Protein AF-A0A416EVG2-F1 (afdb_monomer)

Solvent-accessible surface area (backbone atoms only — not comparable to full-atom values): 5821 Å² total; per-residue (Å²): 109,42,53,67,46,78,29,73,22,65,22,71,26,59,55,61,98,80,56,88,51,75,62,27,48,33,35,36,30,37,30,30,50,91,68,24,40,72,47,78,43,75,74,45,59,78,45,56,81,66,48,53,55,31,43,46,34,9,37,70,21,53,102,88,39,71,5,44,50,57,48,28,54,72,68,26,43,87,71,92,65,63,66,24,87,94,14,47,49,41,24,50,20,52,51,50,8,50,48,50,19,52,56,72,28,41,63,85,126

Sequence (109 aa):
MYQDGEYTAIAVCEPDEDEDFTAYQLSVTVTIENDKIVALSNITGDGDSQNVSYIRRASEGTSKIKGVSAQILETGTLENIDTVSRATCSSKAILEACRNALDAAKVTQ

Foldseek 3Di:
DFAFDKFKFKFWQPDDPVCPFHIWIWIWIFGDDPLFTQAIDDTDIPGDPVVVVLLCCQQCNDPVAGHQRVVRNVVRHLPPGDGHPPSNSNNVRVSVRVVVRRVVRDDPD

pLDDT: mean 87.81, std 6.6, range [45.88, 94.31]

Secondary structure (DSSP, 8-state):
-B-SEEEEEEEEE---TT--S--EEEEEEEEEETTEEEEEEEEEESS-HHHHHHHHHHHHEETTEE-HHHHHHHHSSSTTPPPPTT-HHHHHHHHHHHHHHHHHHB---

Nearest PDB structures (foldseek):
  8d2q-assembly1_A  TM=5.216E-01  e=6.975E-01  Acidothermus cellulolyticus 11B
  6pfz-assembly1_D  TM=3.711E-01  e=1.314E+00  Archaeoglobus fulgidus DSM 4304
  7x4o-assembly2_B  TM=1.995E-01  e=7.730E+00  Saccharomyces cerevisiae S288C

Radius of gyration: 13.45 Å; Cα contacts (8 Å, |Δi|>4): 229; chains: 1; bounding box: 33×34×32 Å

Structure (mmCIF, N/CA/C/O backbone):
data_AF-A0A416EVG2-F1
#
_entry.id   AF-A0A416EVG2-F1
#
loop_
_atom_site.group_PDB
_atom_site.id
_atom_site.type_symbol
_atom_site.label_atom_id
_atom_site.label_alt_id
_atom_site.label_comp_id
_atom_site.label_asym_id
_atom_site.label_entity_id
_atom_site.label_seq_id
_atom_site.pdbx_PDB_ins_code
_atom_site.Cartn_x
_atom_site.Cartn_y
_atom_site.Cartn_z
_atom_site.occupancy
_atom_site.B_iso_or_equiv
_atom_site.auth_seq_id
_atom_site.auth_comp_id
_atom_site.auth_asym_id
_atom_site.auth_atom_id
_atom_site.pdbx_PDB_model_num
ATOM 1 N N . MET A 1 1 ? -8.939 10.702 15.308 1.00 78.75 1 MET A N 1
ATOM 2 C CA . MET A 1 1 ? -10.292 10.198 15.068 1.00 78.75 1 MET A CA 1
ATOM 3 C C . MET A 1 1 ? -10.446 10.056 13.579 1.00 78.75 1 MET A C 1
ATOM 5 O O . MET A 1 1 ? -10.382 11.058 12.866 1.00 78.75 1 MET A O 1
ATOM 9 N N . TYR A 1 2 ? -10.540 8.815 13.134 1.00 88.69 2 TYR A N 1
ATOM 10 C CA . TYR A 1 2 ? -10.787 8.462 11.749 1.00 88.69 2 TYR A CA 1
ATOM 11 C C . TYR A 1 2 ? -12.235 8.003 11.634 1.00 88.69 2 TYR A C 1
ATOM 13 O O . TYR A 1 2 ? -12.755 7.345 12.532 1.00 88.69 2 TYR A O 1
ATOM 21 N N . GLN A 1 3 ? -12.900 8.394 10.559 1.00 90.94 3 GLN A N 1
ATOM 22 C CA . GLN A 1 3 ? -14.236 7.918 10.264 1.00 90.94 3 GLN A CA 1
ATOM 23 C C . GLN A 1 3 ? -14.149 6.483 9.741 1.00 90.94 3 GLN A C 1
ATOM 25 O O . GLN A 1 3 ? -13.328 6.172 8.880 1.00 90.94 3 GLN A O 1
ATOM 30 N N . ASP A 1 4 ? -14.997 5.617 10.291 1.00 92.31 4 ASP A N 1
ATOM 31 C CA . ASP A 1 4 ? -15.078 4.227 9.865 1.00 92.31 4 ASP A CA 1
ATOM 32 C C . ASP A 1 4 ? -15.651 4.153 8.444 1.00 92.31 4 ASP A C 1
ATOM 34 O O . ASP A 1 4 ? -16.658 4.797 8.122 1.00 92.31 4 ASP A O 1
ATOM 38 N N . GLY A 1 5 ? -15.005 3.371 7.584 1.00 92.75 5 GLY A N 1
ATOM 39 C CA . GLY A 1 5 ? -15.380 3.259 6.182 1.00 92.75 5 GLY A CA 1
ATOM 40 C C . GLY A 1 5 ? -14.253 2.766 5.285 1.00 92.75 5 GLY A C 1
ATOM 41 O O . GLY A 1 5 ? -13.151 2.444 5.732 1.00 92.75 5 GLY A O 1
ATOM 42 N N . GLU A 1 6 ? -14.550 2.704 3.991 1.00 94.06 6 GLU A N 1
ATOM 43 C CA . GLU A 1 6 ? -13.593 2.326 2.955 1.00 94.06 6 GLU A CA 1
ATOM 44 C C . GLU A 1 6 ? -13.095 3.567 2.216 1.00 94.06 6 GLU A C 1
ATOM 46 O O . GLU A 1 6 ? -13.869 4.323 1.627 1.00 94.06 6 GLU A O 1
ATOM 51 N N . TYR A 1 7 ? -11.780 3.749 2.215 1.00 93.94 7 TYR A N 1
ATOM 52 C CA . TYR A 1 7 ? -11.108 4.898 1.633 1.00 93.94 7 TYR A CA 1
ATOM 53 C C . TYR A 1 7 ? -10.198 4.425 0.517 1.00 93.94 7 TYR A C 1
ATOM 55 O O . TYR A 1 7 ? -9.209 3.730 0.744 1.00 93.94 7 TYR A O 1
ATOM 63 N N . THR A 1 8 ? -10.544 4.797 -0.711 1.00 93.25 8 THR A N 1
ATOM 64 C CA . THR A 1 8 ? -9.717 4.488 -1.876 1.00 93.25 8 THR A CA 1
ATOM 65 C C . THR A 1 8 ? -8.800 5.658 -2.172 1.00 93.25 8 THR A C 1
ATOM 67 O O . THR A 1 8 ? -9.253 6.794 -2.307 1.00 93.25 8 THR A O 1
ATOM 70 N N . ALA A 1 9 ? -7.511 5.369 -2.291 1.00 93.44 9 ALA A N 1
ATOM 71 C CA . ALA A 1 9 ? -6.486 6.344 -2.605 1.00 93.44 9 ALA A CA 1
ATOM 72 C C . ALA A 1 9 ? -5.567 5.831 -3.709 1.00 93.44 9 ALA A C 1
ATOM 74 O O . ALA A 1 9 ? -5.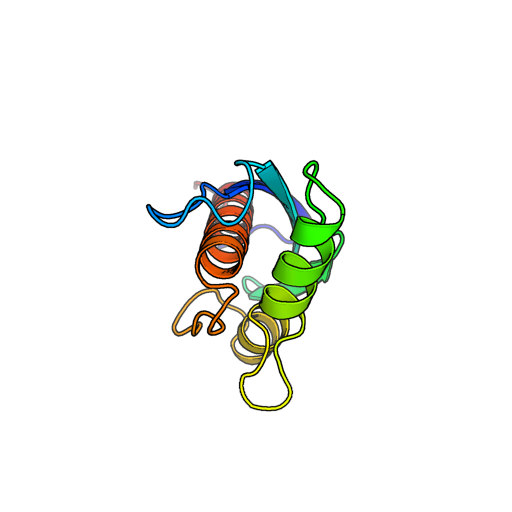511 4.636 -4.012 1.00 93.44 9 ALA A O 1
ATOM 75 N N . ILE A 1 10 ? -4.864 6.775 -4.325 1.00 92.00 10 ILE A N 1
ATOM 76 C CA . ILE A 1 10 ? -3.954 6.529 -5.436 1.00 92.00 10 ILE A CA 1
ATOM 77 C C . ILE A 1 10 ? -2.622 7.202 -5.103 1.00 92.00 10 ILE A C 1
ATOM 79 O O . ILE A 1 10 ? -2.602 8.293 -4.529 1.00 92.00 10 ILE A O 1
ATOM 83 N N . ALA A 1 11 ? -1.521 6.555 -5.461 1.00 93.19 11 ALA A N 1
ATOM 84 C CA . ALA A 1 11 ? -0.182 7.126 -5.426 1.00 93.19 11 ALA A CA 1
ATOM 85 C C . ALA A 1 11 ? 0.555 6.805 -6.722 1.00 93.19 11 ALA A C 1
ATO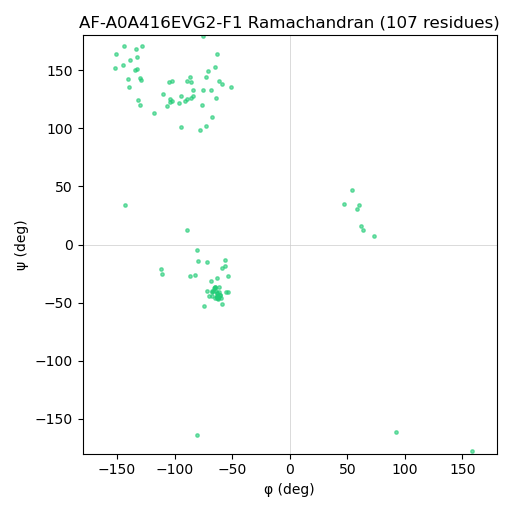M 87 O O . ALA A 1 11 ? 0.309 5.777 -7.349 1.00 93.19 11 ALA A O 1
ATOM 88 N N . VAL A 1 12 ? 1.468 7.681 -7.123 1.00 91.31 12 VAL A N 1
ATOM 89 C CA . VAL A 1 12 ? 2.321 7.440 -8.286 1.00 91.31 12 VAL A CA 1
ATOM 90 C C . VAL A 1 12 ? 3.574 6.715 -7.811 1.00 91.31 12 VAL A C 1
ATOM 92 O O . VAL A 1 12 ? 4.258 7.165 -6.900 1.00 91.31 12 VAL A O 1
ATOM 95 N N . CYS A 1 13 ? 3.854 5.566 -8.411 1.00 89.56 13 CYS A N 1
ATOM 96 C CA . CYS A 1 13 ? 5.092 4.833 -8.231 1.00 89.56 13 CYS A CA 1
ATOM 97 C C . CYS A 1 13 ? 6.045 5.230 -9.353 1.00 89.56 13 CYS A C 1
ATOM 99 O O . CYS A 1 13 ? 5.917 4.745 -10.478 1.00 89.56 13 CYS A O 1
ATOM 101 N N . GLU A 1 14 ? 6.987 6.111 -9.044 1.00 86.44 14 GLU A N 1
ATOM 102 C CA . GLU A 1 14 ? 8.048 6.500 -9.969 1.00 86.44 14 GLU A CA 1
ATOM 103 C C . GLU A 1 14 ? 9.222 5.508 -9.874 1.00 86.44 14 GLU A C 1
ATOM 105 O O . GLU A 1 14 ? 9.526 5.026 -8.774 1.00 86.44 14 GLU A O 1
ATOM 110 N N . PRO A 1 15 ? 9.847 5.140 -11.006 1.00 84.31 15 PRO A N 1
ATOM 111 C CA . PRO A 1 15 ? 11.051 4.325 -10.994 1.00 84.31 15 PRO A CA 1
ATOM 112 C C . PRO A 1 15 ? 12.247 5.126 -10.475 1.00 84.31 15 PRO A C 1
ATOM 114 O O . PRO A 1 15 ? 12.327 6.341 -10.650 1.00 84.31 15 PRO A O 1
ATOM 117 N N . ASP A 1 16 ? 13.179 4.421 -9.839 1.00 80.50 16 ASP A N 1
ATOM 118 C CA . ASP A 1 16 ? 14.479 4.981 -9.463 1.00 80.50 16 ASP A CA 1
ATOM 119 C C . ASP A 1 16 ? 15.394 5.098 -10.711 1.00 80.50 16 ASP A C 1
ATOM 121 O O . ASP A 1 16 ? 15.000 4.722 -11.815 1.00 80.50 16 ASP A O 1
ATOM 125 N N . GLU A 1 17 ? 16.626 5.600 -10.550 1.00 78.12 17 GLU A N 1
ATOM 126 C CA . GLU A 1 17 ? 17.579 5.863 -11.654 1.00 78.12 17 GLU A CA 1
ATOM 127 C C . GLU A 1 17 ? 17.905 4.644 -12.540 1.00 78.12 17 GLU A C 1
ATOM 129 O O . GLU A 1 17 ? 18.386 4.812 -13.658 1.00 78.12 17 GLU A O 1
ATOM 134 N N . ASP A 1 18 ? 17.647 3.427 -12.060 1.00 75.19 18 ASP A N 1
ATOM 135 C CA . ASP A 1 18 ? 17.802 2.194 -12.836 1.00 75.19 18 ASP A CA 1
ATOM 136 C C . ASP A 1 18 ? 16.715 2.019 -13.924 1.00 75.19 18 ASP A C 1
ATOM 138 O O . ASP A 1 18 ? 16.883 1.186 -14.811 1.00 75.19 18 ASP A O 1
ATOM 142 N N . GLU A 1 19 ? 15.609 2.780 -13.870 1.00 75.88 19 GLU A N 1
ATOM 143 C CA . GLU A 1 19 ? 14.488 2.757 -14.833 1.00 75.88 19 GLU A CA 1
ATOM 144 C C . GLU A 1 19 ? 13.979 1.337 -15.179 1.00 75.88 19 GLU A C 1
ATOM 146 O O . GLU A 1 19 ? 13.526 1.064 -16.291 1.00 75.88 19 GLU A O 1
ATOM 151 N N . ASP A 1 20 ? 14.007 0.420 -14.201 1.00 74.06 20 ASP A N 1
ATOM 152 C CA . ASP A 1 20 ? 13.591 -0.988 -14.351 1.00 74.06 20 ASP A CA 1
ATOM 153 C C . ASP A 1 20 ? 12.121 -1.155 -14.806 1.00 74.06 20 ASP A C 1
ATOM 155 O O . ASP A 1 20 ? 11.724 -2.218 -15.294 1.00 74.06 20 ASP A O 1
ATOM 159 N N . PHE A 1 21 ? 11.288 -0.129 -14.612 1.00 80.00 21 PHE A N 1
ATOM 160 C CA . PHE A 1 21 ? 9.880 -0.081 -15.010 1.00 80.00 21 PHE A CA 1
ATOM 161 C C . PHE A 1 21 ? 9.451 1.364 -15.306 1.00 80.00 21 PHE A C 1
ATOM 163 O O . PHE A 1 21 ? 10.113 2.315 -14.907 1.00 80.00 21 PHE A O 1
ATOM 170 N N . THR A 1 22 ? 8.317 1.554 -15.981 1.00 83.38 22 THR A N 1
ATOM 171 C CA . THR A 1 22 ? 7.752 2.891 -16.225 1.00 83.38 22 THR A CA 1
ATOM 172 C C . THR A 1 22 ? 6.864 3.341 -15.075 1.00 83.38 22 THR A C 1
ATOM 174 O O . THR A 1 22 ? 6.109 2.530 -14.533 1.00 83.38 22 THR A O 1
ATOM 177 N N . ALA A 1 23 ? 6.889 4.639 -14.757 1.00 88.06 23 ALA A N 1
ATOM 178 C CA . ALA A 1 23 ? 6.041 5.216 -13.718 1.00 88.06 23 ALA A CA 1
ATOM 179 C C . ALA A 1 23 ? 4.567 4.830 -13.906 1.00 88.06 23 ALA A C 1
ATOM 181 O O . ALA A 1 23 ? 4.043 4.863 -15.020 1.00 88.06 23 ALA A O 1
ATOM 182 N N . TYR A 1 24 ? 3.911 4.453 -12.812 1.00 89.19 24 TYR A N 1
ATOM 183 C CA . TYR A 1 24 ? 2.533 3.972 -12.834 1.00 89.19 24 TYR A CA 1
ATOM 184 C C . TYR A 1 24 ? 1.768 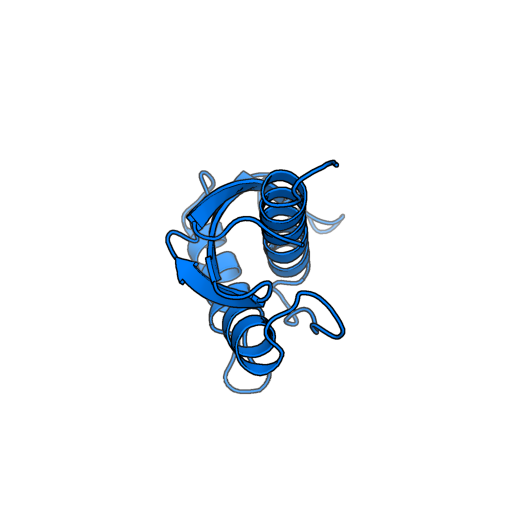4.415 -11.595 1.00 89.19 24 TYR A C 1
ATOM 186 O O . TYR A 1 24 ? 2.340 4.640 -10.531 1.00 89.19 24 TYR A O 1
ATOM 194 N N . GLN A 1 25 ? 0.456 4.517 -11.716 1.00 91.19 25 GLN A N 1
ATOM 195 C CA . GLN A 1 25 ? -0.456 4.810 -10.628 1.00 91.19 25 GLN A CA 1
ATOM 196 C C . GLN A 1 25 ? -0.837 3.522 -9.908 1.00 91.19 25 GLN A C 1
ATOM 198 O O . GLN A 1 25 ? -1.313 2.561 -10.508 1.00 91.19 25 GLN A O 1
ATOM 203 N N . LEU A 1 26 ? -0.634 3.511 -8.598 1.00 91.62 26 LEU A N 1
ATOM 204 C CA . LEU A 1 26 ? -1.017 2.446 -7.692 1.00 91.62 26 LEU A CA 1
ATOM 205 C C . LEU A 1 26 ? -2.256 2.882 -6.918 1.00 91.62 26 LEU A C 1
ATOM 207 O O . LEU A 1 26 ? -2.226 3.894 -6.223 1.00 91.62 26 LEU A O 1
ATOM 211 N N . SER A 1 27 ? -3.330 2.106 -7.013 1.00 92.06 27 SER A N 1
ATOM 212 C CA . SER A 1 27 ? -4.550 2.295 -6.235 1.00 92.06 27 SER A CA 1
ATOM 213 C C . SER A 1 27 ? -4.619 1.289 -5.089 1.00 92.06 27 SER A C 1
ATOM 215 O O . SER A 1 27 ? -4.240 0.131 -5.253 1.00 92.06 27 SER A O 1
ATOM 217 N N . VAL A 1 28 ? -5.099 1.734 -3.929 1.00 93.00 28 VAL A N 1
ATOM 218 C CA . VAL A 1 28 ? -5.382 0.895 -2.759 1.00 93.00 28 VAL A CA 1
ATOM 219 C C . VAL A 1 28 ? -6.671 1.352 -2.093 1.00 93.00 28 VAL A C 1
ATOM 221 O O . VAL A 1 28 ? -6.938 2.550 -1.985 1.00 93.00 28 VAL A O 1
ATOM 224 N N . THR A 1 29 ? -7.448 0.392 -1.607 1.00 94.31 29 THR A N 1
ATOM 225 C CA . THR A 1 29 ? -8.616 0.625 -0.763 1.00 94.31 29 THR A CA 1
ATOM 226 C C . THR A 1 29 ? -8.281 0.218 0.665 1.00 94.31 29 THR A C 1
ATOM 228 O O . THR A 1 29 ? -7.946 -0.936 0.934 1.00 94.31 29 THR A O 1
ATOM 231 N N . VAL A 1 30 ? -8.353 1.177 1.583 1.00 93.81 30 VAL A N 1
ATOM 232 C CA . VAL A 1 30 ? -8.094 0.992 3.010 1.00 93.81 30 VAL A CA 1
ATOM 233 C C . VAL A 1 30 ? -9.420 0.979 3.753 1.00 93.81 30 VAL A C 1
ATOM 235 O O . VAL A 1 30 ? -10.192 1.930 3.653 1.00 93.81 30 VAL A O 1
ATOM 238 N N . THR A 1 31 ? -9.673 -0.073 4.520 1.00 94.19 31 THR A N 1
ATOM 239 C CA . THR A 1 31 ? -10.825 -0.151 5.417 1.00 94.19 31 THR A CA 1
ATOM 240 C C . THR A 1 31 ? -10.382 0.253 6.813 1.00 94.19 31 THR A C 1
ATOM 242 O O . THR A 1 31 ? -9.464 -0.351 7.381 1.00 94.19 31 THR A O 1
ATOM 245 N N . ILE A 1 32 ? -11.025 1.283 7.350 1.00 92.69 32 ILE A N 1
ATOM 246 C CA . ILE A 1 32 ? -10.769 1.801 8.689 1.00 92.69 32 ILE A CA 1
ATOM 247 C C . ILE A 1 32 ? -11.973 1.477 9.566 1.00 92.69 32 ILE A C 1
ATOM 249 O O . ILE A 1 32 ? -13.108 1.754 9.185 1.00 92.69 32 ILE A O 1
ATOM 253 N N . GLU A 1 33 ? -11.709 0.893 10.730 1.00 92.06 33 GLU A N 1
ATOM 254 C CA . GLU A 1 33 ? -12.697 0.644 11.776 1.00 92.06 33 GLU A CA 1
ATOM 255 C C . GLU A 1 33 ? -12.070 0.934 13.145 1.00 92.06 33 GLU A C 1
ATOM 257 O O . GLU A 1 33 ? -10.952 0.500 13.434 1.00 92.06 33 GLU A O 1
ATOM 262 N N . ASN A 1 34 ? -12.797 1.627 14.024 1.00 89.06 34 ASN A N 1
ATOM 263 C CA . ASN A 1 34 ? -12.344 1.969 15.376 1.00 89.06 34 ASN A CA 1
ATOM 264 C C . ASN A 1 34 ? -10.980 2.694 15.389 1.00 89.06 34 ASN A C 1
ATOM 266 O O . ASN A 1 34 ? -10.083 2.335 16.159 1.00 89.06 34 ASN A O 1
ATOM 270 N N . ASP A 1 35 ? -10.811 3.708 14.530 1.00 86.88 35 ASP A N 1
ATOM 271 C CA . ASP A 1 35 ? -9.563 4.482 14.373 1.00 86.88 35 ASP A CA 1
ATOM 272 C C . ASP A 1 35 ? -8.341 3.651 13.900 1.00 86.88 35 ASP A C 1
ATOM 274 O O . ASP A 1 35 ? -7.200 4.105 14.019 1.00 86.88 35 ASP A O 1
ATOM 278 N N . LYS A 1 36 ? -8.544 2.439 13.362 1.00 89.81 36 LYS A N 1
ATOM 279 C CA . LYS A 1 36 ? -7.467 1.530 12.929 1.00 89.81 36 LYS A CA 1
ATOM 280 C C . LYS A 1 36 ? -7.711 0.955 11.544 1.00 89.81 36 LYS A C 1
ATOM 282 O O . LYS A 1 36 ? -8.849 0.741 11.143 1.00 89.81 36 LYS A O 1
ATOM 287 N N . ILE A 1 37 ? -6.628 0.646 10.833 1.00 92.12 37 ILE A N 1
ATOM 288 C CA . ILE A 1 37 ? -6.712 -0.083 9.566 1.00 92.12 37 ILE A CA 1
ATOM 289 C C . ILE A 1 37 ? -6.983 -1.556 9.867 1.00 92.12 37 ILE A C 1
ATOM 291 O O . ILE A 1 37 ? -6.177 -2.218 10.519 1.00 92.12 37 ILE A O 1
ATOM 295 N N . VAL A 1 38 ? -8.102 -2.065 9.363 1.00 93.06 38 VAL A N 1
ATOM 296 C CA . VAL A 1 38 ? -8.547 -3.451 9.578 1.00 93.06 38 VAL A CA 1
ATOM 297 C C . VAL A 1 38 ? -8.502 -4.301 8.317 1.00 93.06 38 VAL A C 1
ATOM 299 O O . VAL A 1 38 ? -8.440 -5.525 8.410 1.00 93.06 38 VAL A O 1
ATOM 302 N N . ALA A 1 39 ? -8.505 -3.673 7.138 1.00 92.75 39 ALA A N 1
ATOM 303 C CA . ALA A 1 39 ? -8.349 -4.368 5.870 1.00 92.75 39 ALA A CA 1
ATOM 304 C C . ALA A 1 39 ? -7.703 -3.470 4.810 1.00 92.75 39 ALA A C 1
ATOM 306 O O . ALA A 1 39 ? -7.831 -2.245 4.822 1.00 92.75 39 ALA A O 1
ATOM 307 N N . LEU A 1 40 ? -7.005 -4.115 3.879 1.00 90.94 40 LEU A N 1
ATOM 308 C CA . LEU A 1 40 ? -6.432 -3.504 2.687 1.00 90.94 40 LEU A CA 1
ATOM 309 C C . LEU A 1 40 ? -6.852 -4.349 1.491 1.00 90.94 40 LEU A C 1
ATOM 311 O O . LEU A 1 40 ? -6.534 -5.536 1.425 1.00 90.94 40 LEU A O 1
ATOM 315 N N . SER A 1 41 ? -7.562 -3.730 0.558 1.00 90.44 41 SER A N 1
ATOM 316 C CA . SER A 1 41 ? -8.146 -4.386 -0.607 1.00 90.44 41 SER A CA 1
ATOM 317 C C . SER A 1 41 ? -7.861 -3.583 -1.872 1.00 90.44 41 SER A C 1
ATOM 319 O O . SER A 1 41 ? -7.402 -2.444 -1.820 1.00 90.44 41 SER A O 1
ATOM 321 N N . ASN A 1 42 ? -8.129 -4.191 -3.029 1.00 90.06 42 ASN A N 1
ATOM 322 C CA . ASN A 1 42 ? -8.069 -3.520 -4.330 1.00 90.06 42 ASN A CA 1
ATOM 323 C C . ASN A 1 42 ? -6.691 -2.911 -4.682 1.00 90.06 42 ASN A C 1
ATOM 325 O O . ASN A 1 42 ? -6.612 -1.912 -5.394 1.00 90.06 42 ASN A O 1
ATOM 329 N N . ILE A 1 43 ? -5.602 -3.517 -4.188 1.00 90.06 43 ILE A N 1
ATOM 330 C CA . ILE A 1 43 ? -4.233 -3.062 -4.458 1.00 90.06 43 ILE A CA 1
ATOM 331 C C . ILE A 1 43 ? -3.874 -3.411 -5.903 1.00 90.06 43 ILE A C 1
ATOM 333 O O . ILE A 1 43 ? -3.577 -4.563 -6.223 1.00 90.06 43 ILE A O 1
ATOM 337 N N . THR A 1 44 ? -3.917 -2.418 -6.782 1.00 89.19 44 THR A N 1
ATOM 338 C CA . THR A 1 44 ? -3.697 -2.589 -8.224 1.00 89.19 44 THR A CA 1
ATOM 339 C C . THR A 1 44 ? -2.856 -1.447 -8.775 1.00 89.19 44 THR A C 1
ATOM 341 O O . THR A 1 44 ? -2.750 -0.395 -8.150 1.00 89.19 44 THR A O 1
ATOM 344 N N . GLY A 1 45 ? -2.218 -1.657 -9.925 1.00 87.44 45 GLY A N 1
ATOM 345 C CA . GLY A 1 45 ? -1.495 -0.603 -10.631 1.00 87.44 45 GLY A CA 1
ATOM 346 C C . GLY A 1 45 ? -1.904 -0.561 -12.092 1.00 87.44 45 GLY A C 1
ATOM 347 O O . GLY A 1 45 ? -2.154 -1.618 -12.670 1.00 87.44 45 GLY A O 1
ATOM 348 N N . ASP A 1 46 ? -1.980 0.636 -12.670 1.00 87.56 46 ASP A N 1
ATOM 349 C CA . ASP A 1 46 ? -2.381 0.840 -14.072 1.00 87.56 46 ASP A CA 1
ATOM 350 C C . ASP A 1 46 ? -1.246 0.600 -15.082 1.00 87.56 46 ASP A C 1
ATOM 352 O O . ASP A 1 46 ? -1.467 0.657 -16.289 1.00 87.56 46 ASP A O 1
ATOM 356 N N . GLY A 1 47 ? -0.035 0.334 -14.593 1.00 78.62 47 GLY A N 1
ATOM 357 C CA . GLY A 1 47 ? 1.129 0.102 -15.436 1.00 78.62 47 GLY A CA 1
ATOM 358 C C . GLY A 1 47 ? 1.224 -1.313 -16.008 1.00 78.62 47 GLY A C 1
ATOM 359 O O . GLY A 1 47 ? 0.277 -2.101 -16.007 1.00 78.62 47 GLY A O 1
ATOM 360 N N . ASP A 1 48 ? 2.417 -1.646 -16.494 1.00 79.19 48 ASP A N 1
ATOM 361 C CA . ASP A 1 48 ? 2.689 -2.906 -17.174 1.00 79.19 48 ASP A CA 1
ATOM 362 C C . ASP A 1 48 ? 2.513 -4.152 -16.293 1.00 79.19 48 ASP A C 1
ATOM 364 O O . ASP A 1 48 ? 2.535 -4.119 -15.062 1.00 79.19 48 ASP A O 1
ATOM 368 N N . SER A 1 49 ? 2.425 -5.313 -16.948 1.00 79.00 49 SER A N 1
ATOM 369 C CA . SER A 1 49 ? 2.336 -6.622 -16.277 1.00 79.00 49 SER A CA 1
ATOM 370 C C . SER A 1 49 ? 3.457 -6.883 -15.256 1.00 79.00 49 SER A C 1
ATOM 372 O O . SER A 1 49 ? 3.248 -7.605 -14.279 1.00 79.00 49 SER A O 1
ATOM 374 N N . GLN A 1 50 ? 4.634 -6.273 -15.439 1.00 75.56 50 GLN A N 1
ATOM 375 C CA . GLN A 1 50 ? 5.742 -6.342 -14.480 1.00 75.56 50 GLN A CA 1
ATOM 376 C C . GLN A 1 50 ? 5.382 -5.662 -13.152 1.00 75.56 50 GLN A C 1
ATOM 378 O O . GLN A 1 50 ? 5.711 -6.178 -12.082 1.00 75.56 50 GLN A O 1
ATOM 383 N N . ASN A 1 51 ? 4.628 -4.567 -13.202 1.00 82.62 51 ASN A N 1
ATOM 384 C CA . ASN A 1 51 ? 4.255 -3.741 -12.058 1.00 82.62 51 ASN A CA 1
ATOM 385 C C . ASN A 1 51 ? 3.359 -4.534 -11.112 1.00 82.62 51 ASN A C 1
ATOM 387 O O . ASN A 1 51 ? 3.548 -4.484 -9.901 1.00 82.62 51 ASN A O 1
ATOM 391 N N . VAL A 1 52 ? 2.475 -5.376 -11.654 1.00 85.69 52 VAL A N 1
ATOM 392 C CA . VAL A 1 52 ? 1.659 -6.312 -10.865 1.00 85.69 52 VAL A CA 1
ATOM 393 C C . VAL A 1 52 ? 2.537 -7.200 -9.981 1.00 85.69 52 VAL A C 1
ATOM 395 O O . VAL A 1 52 ? 2.215 -7.419 -8.813 1.00 85.69 52 VAL A O 1
ATOM 398 N N . SER A 1 53 ? 3.674 -7.679 -10.494 1.00 87.25 53 SER A N 1
ATOM 399 C CA . SER A 1 53 ? 4.590 -8.513 -9.712 1.00 87.25 53 SER A CA 1
ATOM 400 C C . SER A 1 53 ? 5.264 -7.732 -8.578 1.00 87.25 53 SER A C 1
ATOM 402 O O . SER A 1 53 ? 5.350 -8.240 -7.458 1.00 87.25 53 SER A O 1
ATOM 404 N N . TYR A 1 54 ? 5.662 -6.479 -8.826 1.00 88.44 54 TYR A N 1
ATOM 405 C CA . TYR A 1 54 ? 6.239 -5.594 -7.812 1.00 88.44 54 TYR A CA 1
ATOM 406 C C . TYR A 1 54 ? 5.218 -5.200 -6.742 1.00 88.44 54 TYR A C 1
ATOM 408 O O . TYR A 1 54 ? 5.516 -5.283 -5.552 1.00 88.44 54 TYR A O 1
ATOM 416 N N . ILE A 1 55 ? 3.993 -4.848 -7.141 1.00 89.94 55 ILE A N 1
ATOM 417 C CA . ILE A 1 55 ? 2.884 -4.504 -6.240 1.00 89.94 55 ILE A CA 1
ATOM 418 C C . ILE A 1 55 ? 2.527 -5.693 -5.363 1.00 89.94 55 ILE A C 1
ATOM 420 O O . ILE A 1 55 ? 2.409 -5.555 -4.146 1.00 89.94 55 ILE A O 1
ATOM 424 N N . ARG A 1 56 ? 2.392 -6.879 -5.961 1.00 89.88 56 ARG A N 1
ATOM 425 C CA . ARG A 1 56 ? 2.121 -8.109 -5.223 1.00 89.88 56 ARG A CA 1
ATOM 426 C C . ARG A 1 56 ? 3.236 -8.399 -4.223 1.00 89.88 56 ARG A C 1
ATOM 428 O O . ARG A 1 56 ? 2.968 -8.688 -3.067 1.00 89.88 56 ARG A O 1
ATOM 435 N N . ARG A 1 57 ? 4.493 -8.239 -4.632 1.00 90.50 57 ARG A N 1
ATOM 436 C CA . ARG A 1 57 ? 5.653 -8.420 -3.755 1.00 90.50 57 ARG A CA 1
ATOM 437 C C . ARG A 1 57 ? 5.717 -7.389 -2.627 1.00 90.50 57 ARG A C 1
ATOM 439 O O . ARG A 1 57 ? 6.108 -7.740 -1.523 1.00 90.50 57 ARG A O 1
ATOM 446 N N . ALA A 1 58 ? 5.351 -6.137 -2.880 1.00 91.50 58 ALA A N 1
ATOM 447 C CA . ALA A 1 58 ? 5.289 -5.103 -1.853 1.00 91.50 58 ALA A CA 1
ATOM 448 C C . ALA A 1 58 ? 4.133 -5.355 -0.874 1.00 91.50 58 ALA A C 1
ATOM 450 O O . ALA A 1 58 ? 4.323 -5.275 0.335 1.00 91.50 58 ALA A O 1
ATOM 451 N N . SER A 1 59 ? 2.951 -5.708 -1.381 1.00 90.88 59 SER A N 1
ATOM 452 C CA . SER A 1 59 ? 1.744 -5.934 -0.578 1.00 90.88 59 SER A CA 1
ATOM 453 C C . SER A 1 59 ? 1.775 -7.251 0.199 1.00 90.88 59 SER A C 1
ATOM 455 O O . SER A 1 59 ? 1.596 -7.209 1.413 1.00 90.88 59 SER A O 1
ATOM 457 N N . GLU A 1 60 ? 2.026 -8.390 -0.453 1.00 89.81 60 GLU A N 1
ATOM 458 C CA . GLU A 1 60 ? 2.082 -9.731 0.160 1.00 89.81 60 GLU A CA 1
ATOM 459 C C . GLU A 1 60 ? 3.441 -10.017 0.812 1.00 89.81 60 GLU A C 1
ATOM 461 O O . GLU A 1 60 ? 3.539 -10.771 1.782 1.00 89.81 60 GLU A O 1
ATOM 466 N N . GLY A 1 61 ? 4.500 -9.373 0.322 1.00 87.81 61 GLY A N 1
ATOM 467 C CA . GLY A 1 61 ? 5.862 -9.590 0.784 1.00 87.81 61 GLY A CA 1
ATOM 468 C C . GLY A 1 61 ? 6.604 -10.642 -0.024 1.00 87.81 61 GLY A C 1
ATOM 469 O O . GLY A 1 61 ? 6.266 -11.008 -1.148 1.00 87.81 61 GLY A O 1
ATOM 470 N N . THR A 1 62 ? 7.674 -11.140 0.575 1.00 83.44 62 THR A N 1
ATOM 471 C CA . THR A 1 62 ? 8.473 -12.253 0.066 1.00 83.44 62 THR A CA 1
ATOM 472 C C . THR A 1 62 ? 8.633 -13.297 1.156 1.00 83.44 62 THR A C 1
ATOM 474 O O . THR A 1 62 ? 8.388 -13.028 2.326 1.00 83.44 62 THR A O 1
ATOM 477 N N . SER A 1 63 ? 9.177 -14.465 0.819 1.00 81.12 63 SER A N 1
ATOM 478 C CA . SER A 1 63 ? 9.495 -15.505 1.809 1.00 81.12 63 SER A CA 1
ATOM 479 C C . SER A 1 63 ? 10.426 -15.049 2.947 1.00 81.12 63 SER A C 1
ATOM 481 O O . SER A 1 63 ? 10.571 -15.775 3.923 1.00 81.12 63 SER A O 1
ATOM 483 N N . LYS A 1 64 ? 11.089 -13.888 2.823 1.00 81.50 64 LYS A N 1
ATOM 484 C CA . LYS A 1 64 ? 12.001 -13.332 3.837 1.00 81.50 64 LYS A CA 1
ATOM 485 C C . LYS A 1 64 ? 11.472 -12.077 4.535 1.00 81.50 64 LYS A C 1
ATOM 487 O O . LYS A 1 64 ? 11.925 -11.783 5.633 1.00 81.50 64 LYS A O 1
ATOM 492 N N . ILE A 1 65 ? 10.582 -11.323 3.892 1.00 84.75 65 ILE A N 1
ATOM 493 C CA . ILE A 1 65 ? 10.123 -10.005 4.355 1.00 84.75 65 ILE A CA 1
ATOM 494 C C . ILE A 1 65 ? 8.602 -9.998 4.283 1.00 84.75 65 ILE A C 1
ATOM 496 O O . ILE A 1 65 ? 8.056 -10.250 3.209 1.00 84.75 65 ILE A O 1
ATOM 500 N N . LYS A 1 66 ? 7.926 -9.701 5.396 1.00 89.06 66 LYS A N 1
ATOM 501 C CA . LYS A 1 66 ? 6.465 -9.558 5.412 1.00 89.06 66 LYS A CA 1
ATOM 502 C C . LYS A 1 66 ? 6.040 -8.415 4.492 1.00 89.06 66 LYS A C 1
ATOM 504 O O . LYS A 1 66 ? 6.688 -7.372 4.448 1.00 89.06 66 LYS A O 1
ATOM 509 N N . GLY A 1 67 ? 4.941 -8.601 3.775 1.00 90.75 67 GLY A N 1
ATOM 510 C CA . GLY A 1 67 ? 4.389 -7.550 2.936 1.00 90.75 67 GLY A CA 1
ATOM 511 C C . GLY A 1 67 ? 3.904 -6.356 3.741 1.00 90.75 67 GLY A C 1
ATOM 512 O O . GLY A 1 67 ? 3.507 -6.496 4.897 1.00 90.75 67 GLY A O 1
ATOM 513 N N . VAL A 1 68 ? 3.915 -5.190 3.105 1.00 92.19 68 VAL A N 1
ATOM 514 C CA . VAL A 1 68 ? 3.435 -3.924 3.665 1.00 92.19 68 VAL A CA 1
ATOM 515 C C . VAL A 1 68 ? 2.002 -4.085 4.174 1.00 92.19 68 VAL A C 1
ATOM 517 O O . VAL A 1 68 ? 1.703 -3.651 5.278 1.00 92.19 68 VAL A O 1
ATOM 520 N N . SER A 1 69 ? 1.136 -4.797 3.440 1.00 90.62 69 SER A N 1
ATOM 521 C CA . SER A 1 69 ? -0.253 -5.000 3.872 1.00 90.62 69 SER A CA 1
ATOM 522 C C . SER A 1 69 ? -0.350 -5.794 5.176 1.00 90.62 69 SER A C 1
ATOM 524 O O . SER A 1 69 ? -1.032 -5.372 6.103 1.00 90.62 69 SER A O 1
ATOM 526 N N . ALA A 1 70 ? 0.395 -6.894 5.293 1.00 91.12 70 ALA A N 1
ATOM 527 C CA . ALA A 1 70 ? 0.409 -7.713 6.499 1.00 91.12 70 ALA A CA 1
ATOM 528 C C . ALA A 1 70 ? 0.962 -6.940 7.705 1.00 91.12 70 ALA A C 1
ATOM 530 O O . ALA A 1 70 ? 0.417 -7.053 8.798 1.00 91.12 70 ALA A O 1
ATOM 531 N N . GLN A 1 71 ? 2.014 -6.140 7.505 1.00 92.81 71 GLN A N 1
ATOM 532 C CA . GLN A 1 71 ? 2.577 -5.294 8.559 1.00 92.81 71 GLN A CA 1
ATOM 533 C C . GLN A 1 71 ? 1.565 -4.247 9.045 1.00 92.81 71 GLN A C 1
ATOM 535 O O . GLN A 1 71 ? 1.387 -4.095 10.248 1.00 92.81 71 GLN A O 1
ATOM 540 N N . ILE A 1 72 ? 0.857 -3.587 8.122 1.00 91.12 72 ILE A N 1
ATOM 541 C CA . ILE A 1 72 ? -0.166 -2.586 8.454 1.00 91.12 72 ILE A CA 1
ATOM 542 C C . ILE A 1 72 ? -1.321 -3.215 9.230 1.00 91.12 72 ILE A C 1
ATOM 544 O O . ILE A 1 72 ? -1.803 -2.626 10.190 1.00 91.12 72 ILE A O 1
ATOM 548 N N . LEU A 1 73 ? -1.774 -4.405 8.835 1.00 90.50 73 LEU A N 1
ATOM 549 C CA . LEU A 1 73 ? -2.855 -5.105 9.535 1.00 90.50 73 LEU A CA 1
ATOM 550 C C . LEU A 1 73 ? -2.424 -5.592 10.926 1.00 90.50 73 LEU A C 1
ATOM 552 O O . LEU A 1 73 ? -3.242 -5.652 11.839 1.00 90.50 73 LEU A O 1
ATOM 556 N N . GLU A 1 74 ? -1.144 -5.927 11.099 1.00 90.56 74 GLU A N 1
ATOM 557 C CA . GLU A 1 74 ? -0.577 -6.363 12.379 1.00 90.56 74 GLU A CA 1
ATOM 558 C C . GLU A 1 74 ? -0.452 -5.199 13.377 1.00 90.56 74 GLU A C 1
ATOM 560 O O . GLU A 1 74 ? -0.752 -5.367 14.559 1.00 90.56 74 GLU A O 1
ATOM 565 N N . THR A 1 75 ? -0.054 -4.010 12.915 1.00 89.94 75 THR A N 1
ATOM 566 C CA . THR A 1 75 ? 0.050 -2.804 13.758 1.00 89.94 75 THR A CA 1
ATOM 567 C C . THR A 1 75 ? -1.271 -2.036 13.868 1.00 89.94 75 THR A C 1
ATOM 569 O O . THR A 1 75 ? -1.508 -1.339 14.857 1.00 89.94 75 THR A O 1
ATOM 572 N N . GLY A 1 76 ? -2.137 -2.150 12.861 1.00 87.56 76 GLY A N 1
ATOM 573 C CA . GLY A 1 76 ? -3.337 -1.338 12.667 1.00 87.56 76 GLY A CA 1
ATOM 574 C C . GLY A 1 76 ? -3.052 0.096 12.200 1.00 87.56 76 GLY A C 1
ATOM 575 O O . GLY A 1 76 ? -3.977 0.910 12.166 1.00 87.56 76 GLY A O 1
ATOM 576 N N . THR A 1 77 ? -1.798 0.435 11.875 1.00 88.00 77 THR A N 1
ATOM 577 C CA . THR A 1 77 ? -1.366 1.787 11.480 1.00 88.00 77 THR A CA 1
ATOM 578 C C . THR A 1 77 ? -0.274 1.736 10.407 1.00 88.00 77 THR A C 1
ATOM 580 O O . THR A 1 77 ? 0.280 0.687 10.095 1.00 88.00 77 THR A O 1
ATOM 583 N N . LEU A 1 78 ? 0.066 2.890 9.827 1.00 86.81 78 LEU A N 1
ATOM 584 C CA . LEU A 1 78 ? 1.179 3.015 8.871 1.00 86.81 78 LEU A CA 1
ATOM 585 C C . LEU A 1 78 ? 2.524 3.323 9.543 1.00 86.81 78 LEU A C 1
ATOM 587 O O . LEU A 1 78 ? 3.476 3.721 8.873 1.00 86.81 78 LEU A O 1
ATOM 591 N N . GLU A 1 79 ? 2.605 3.200 10.866 1.00 84.06 79 GLU A N 1
ATOM 592 C CA . GLU A 1 79 ? 3.831 3.467 11.611 1.00 84.06 79 GLU A CA 1
ATOM 593 C C . GLU A 1 79 ? 4.683 2.200 11.711 1.00 84.06 79 GLU A C 1
ATOM 595 O O . GLU A 1 79 ? 4.161 1.111 11.932 1.00 84.06 79 GLU A O 1
ATOM 600 N N . ASN A 1 80 ? 6.007 2.351 11.595 1.00 85.50 80 ASN A N 1
ATOM 601 C CA . ASN A 1 80 ? 6.978 1.248 11.663 1.00 85.50 80 ASN A CA 1
ATOM 602 C C . ASN A 1 80 ? 6.794 0.170 10.579 1.00 85.50 80 ASN A C 1
ATOM 604 O O . ASN A 1 80 ? 7.038 -1.006 10.834 1.00 85.50 80 ASN A O 1
ATOM 608 N N . ILE A 1 81 ? 6.365 0.563 9.376 1.00 88.75 81 ILE A N 1
ATOM 609 C CA . ILE A 1 81 ? 6.253 -0.362 8.246 1.00 88.75 81 ILE A CA 1
ATOM 610 C C . ILE A 1 81 ? 7.553 -0.381 7.447 1.00 88.75 81 ILE A C 1
ATOM 612 O O . ILE A 1 81 ? 7.999 0.648 6.935 1.00 88.75 81 ILE A O 1
ATOM 616 N N . ASP A 1 82 ? 8.131 -1.568 7.302 1.00 88.81 82 ASP A N 1
ATOM 617 C CA . ASP A 1 82 ? 9.326 -1.800 6.504 1.00 88.81 82 ASP A CA 1
ATOM 618 C C . ASP A 1 82 ? 8.984 -2.006 5.027 1.00 88.81 82 ASP A C 1
ATOM 620 O O . ASP A 1 82 ? 8.118 -2.806 4.654 1.00 88.81 82 ASP A O 1
ATOM 624 N N . THR A 1 83 ? 9.724 -1.319 4.159 1.00 89.56 83 THR A N 1
ATOM 625 C CA . THR A 1 83 ? 9.629 -1.508 2.709 1.00 89.56 83 THR A CA 1
ATOM 626 C C . THR A 1 83 ? 10.255 -2.832 2.273 1.00 89.56 83 THR A C 1
ATOM 628 O O . THR A 1 83 ? 11.298 -3.242 2.785 1.00 89.56 83 THR A O 1
ATOM 631 N N . VAL A 1 84 ? 9.668 -3.485 1.269 1.00 88.25 84 VAL A N 1
ATOM 632 C CA . VAL A 1 84 ? 10.149 -4.784 0.782 1.00 88.25 84 VAL A CA 1
ATOM 633 C C . VAL A 1 84 ? 11.284 -4.598 -0.227 1.00 88.25 84 VAL A C 1
ATOM 635 O O . VAL A 1 84 ? 11.133 -3.906 -1.235 1.00 88.25 84 VAL A O 1
ATOM 638 N N . SER A 1 85 ? 12.419 -5.270 -0.011 1.00 83.38 85 SER A N 1
ATOM 639 C CA . SER A 1 85 ? 13.556 -5.219 -0.940 1.00 83.38 85 SER A CA 1
ATOM 640 C C . SER A 1 85 ? 13.179 -5.704 -2.347 1.00 83.38 85 SER A C 1
ATOM 642 O O . SER A 1 85 ? 12.512 -6.731 -2.502 1.00 83.38 85 SER A O 1
ATOM 644 N N . ARG A 1 86 ? 13.668 -4.990 -3.373 1.00 81.44 86 ARG A N 1
ATOM 645 C CA . ARG A 1 86 ? 13.284 -5.135 -4.796 1.00 81.44 86 ARG A CA 1
ATOM 646 C C . ARG A 1 86 ? 11.823 -4.797 -5.119 1.00 81.44 86 ARG A C 1
ATOM 648 O O . ARG A 1 86 ? 11.353 -5.131 -6.198 1.00 81.44 86 ARG A O 1
ATOM 655 N N . ALA A 1 87 ? 11.108 -4.170 -4.196 1.00 87.56 87 ALA A N 1
ATOM 656 C CA . ALA A 1 87 ? 9.808 -3.556 -4.437 1.00 87.56 87 ALA A CA 1
ATOM 657 C C . ALA A 1 87 ? 9.697 -2.262 -3.616 1.00 87.56 87 ALA A C 1
ATOM 659 O O . ALA A 1 87 ? 8.635 -1.940 -3.086 1.00 87.56 87 ALA A O 1
ATOM 660 N N . THR A 1 88 ? 10.819 -1.553 -3.447 1.00 88.56 88 THR A N 1
ATOM 661 C CA . THR A 1 88 ? 10.925 -0.377 -2.578 1.00 88.56 88 THR A CA 1
ATOM 662 C C . THR A 1 88 ? 10.050 0.761 -3.095 1.00 88.56 88 THR A C 1
ATOM 664 O O . THR A 1 88 ? 9.285 1.320 -2.312 1.00 88.56 88 THR A O 1
ATOM 667 N N . CYS A 1 89 ? 10.096 1.054 -4.401 1.00 89.50 89 CYS A N 1
ATOM 668 C CA . CYS A 1 89 ? 9.269 2.083 -5.040 1.00 89.50 89 CYS A CA 1
ATOM 669 C C . CYS A 1 89 ? 7.777 1.780 -4.831 1.00 89.50 89 CYS A C 1
ATOM 671 O O . CYS A 1 89 ? 7.041 2.595 -4.281 1.00 89.50 89 CYS A O 1
ATOM 673 N N . SER A 1 90 ? 7.352 0.549 -5.139 1.00 90.62 90 SER A N 1
ATOM 674 C CA . SER A 1 90 ? 5.962 0.116 -4.960 1.00 90.62 90 SER A CA 1
ATOM 675 C C . SER A 1 90 ? 5.538 0.100 -3.489 1.00 90.62 90 SER A C 1
ATOM 677 O O . SER A 1 90 ? 4.408 0.456 -3.178 1.00 90.62 90 SER A O 1
ATOM 679 N N . SER A 1 91 ? 6.432 -0.280 -2.569 1.00 91.88 91 SER A N 1
ATOM 680 C CA . SER A 1 91 ? 6.162 -0.253 -1.123 1.00 91.88 91 SER A CA 1
ATOM 681 C C . SER A 1 91 ? 5.907 1.173 -0.641 1.00 91.88 91 SER A C 1
ATOM 683 O O . SER A 1 91 ? 4.946 1.402 0.087 1.00 91.88 91 SER A O 1
ATOM 685 N N . LYS A 1 92 ? 6.732 2.134 -1.079 1.00 90.94 92 LYS A N 1
ATOM 686 C CA . LYS A 1 92 ? 6.534 3.560 -0.788 1.00 90.94 92 LYS A CA 1
ATOM 687 C C . LYS A 1 92 ? 5.209 4.056 -1.363 1.00 90.94 92 LYS A C 1
ATOM 689 O O . LYS A 1 92 ? 4.447 4.667 -0.626 1.00 90.94 92 LYS A O 1
ATOM 694 N N . ALA A 1 93 ? 4.889 3.709 -2.610 1.00 92.25 93 ALA A N 1
ATOM 695 C CA . ALA A 1 93 ? 3.622 4.088 -3.234 1.00 92.25 93 ALA A CA 1
ATOM 696 C C . ALA A 1 93 ? 2.401 3.523 -2.482 1.00 92.25 93 ALA A C 1
ATOM 698 O O . ALA A 1 93 ? 1.452 4.256 -2.223 1.00 92.25 93 ALA A O 1
ATOM 699 N N . ILE A 1 94 ? 2.427 2.251 -2.055 1.00 92.12 94 ILE A N 1
ATOM 700 C CA . ILE A 1 94 ? 1.360 1.673 -1.213 1.00 92.12 94 ILE A CA 1
ATOM 701 C C . ILE A 1 94 ? 1.229 2.457 0.095 1.00 92.12 94 ILE A C 1
ATOM 703 O O . ILE A 1 94 ? 0.113 2.786 0.493 1.00 92.12 94 ILE A O 1
ATOM 707 N N . LEU A 1 95 ? 2.347 2.760 0.760 1.00 91.81 95 LEU A N 1
ATOM 708 C CA . LEU A 1 95 ? 2.349 3.505 2.019 1.00 91.81 95 LEU A CA 1
ATOM 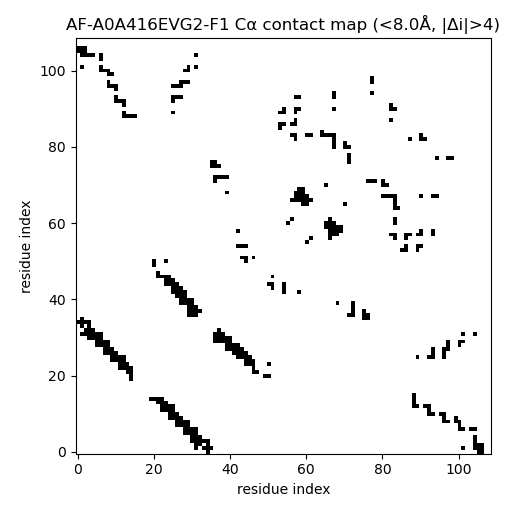709 C C . LEU A 1 95 ? 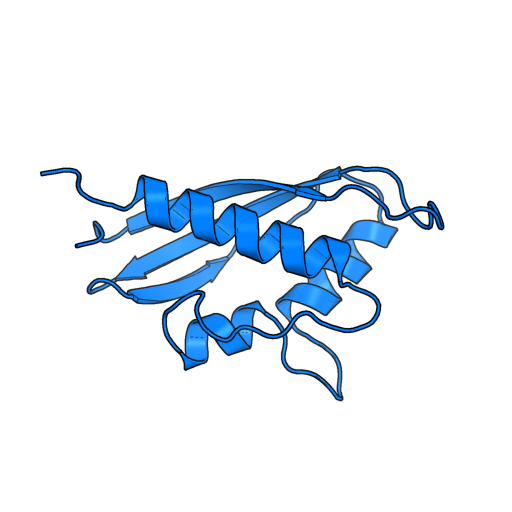1.793 4.919 1.849 1.00 91.81 95 LEU A C 1
ATOM 711 O O . LEU A 1 95 ? 0.970 5.339 2.658 1.00 91.81 95 LEU A O 1
ATOM 715 N N . GLU A 1 96 ? 2.196 5.635 0.801 1.00 92.62 96 GLU A N 1
ATOM 716 C CA . GLU A 1 96 ? 1.669 6.963 0.490 1.00 92.62 96 GLU A CA 1
ATOM 717 C C . GLU A 1 96 ? 0.180 6.921 0.165 1.00 92.62 96 GLU A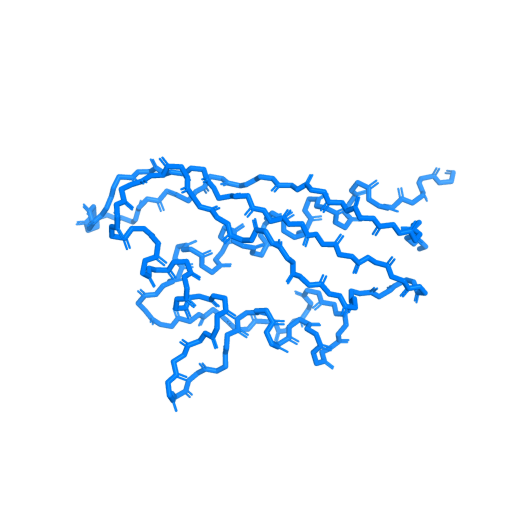 C 1
ATOM 719 O O . GLU A 1 96 ? -0.586 7.707 0.720 1.00 92.62 96 GLU A O 1
ATOM 724 N N . ALA A 1 97 ? -0.260 5.970 -0.660 1.00 93.00 97 ALA A N 1
ATOM 725 C CA . ALA A 1 97 ? -1.671 5.823 -0.977 1.00 93.00 97 ALA A CA 1
ATOM 726 C C . ALA A 1 97 ? -2.482 5.500 0.288 1.00 93.00 97 ALA A C 1
ATOM 728 O O . ALA A 1 97 ? -3.479 6.162 0.568 1.00 93.00 97 ALA A O 1
ATOM 729 N N . CYS A 1 98 ? -2.015 4.576 1.132 1.00 91.69 98 CYS A N 1
ATOM 730 C CA . CYS A 1 98 ? -2.679 4.300 2.405 1.00 91.69 98 CYS A CA 1
ATOM 731 C C . CYS A 1 98 ? -2.702 5.531 3.321 1.00 91.69 98 CYS A C 1
ATOM 733 O O . CYS A 1 98 ? -3.676 5.749 4.040 1.00 91.69 98 CYS A O 1
ATOM 735 N N . ARG A 1 99 ? -1.639 6.343 3.313 1.00 91.50 99 ARG A N 1
ATOM 736 C CA . ARG A 1 99 ? -1.542 7.558 4.129 1.00 91.50 99 ARG A CA 1
ATOM 737 C C . ARG A 1 99 ? -2.532 8.614 3.662 1.00 91.50 99 ARG A C 1
ATOM 739 O O . ARG A 1 99 ? -3.186 9.218 4.503 1.00 91.50 99 ARG A O 1
ATOM 746 N N . ASN A 1 100 ? -2.696 8.768 2.351 1.00 92.56 100 ASN A N 1
ATOM 747 C CA . ASN A 1 100 ? -3.716 9.625 1.752 1.00 92.56 100 ASN A CA 1
ATOM 748 C C . ASN A 1 100 ? -5.131 9.138 2.098 1.00 92.56 100 ASN A C 1
ATOM 750 O O . ASN A 1 100 ? -5.985 9.950 2.439 1.00 92.56 100 ASN A O 1
ATOM 754 N N . ALA A 1 101 ? -5.371 7.823 2.072 1.00 91.88 101 ALA A N 1
ATOM 755 C CA . ALA A 1 101 ? -6.648 7.238 2.482 1.00 91.88 101 ALA A CA 1
ATOM 756 C C . ALA A 1 101 ? -6.960 7.512 3.964 1.00 91.88 101 ALA A C 1
ATOM 758 O O . ALA A 1 101 ? -8.060 7.948 4.292 1.00 91.88 101 ALA A O 1
ATOM 759 N N . LEU A 1 102 ? -5.980 7.321 4.853 1.00 89.94 102 LEU A N 1
ATOM 760 C CA . LEU A 1 102 ? -6.102 7.659 6.275 1.00 89.94 102 LEU A CA 1
ATOM 761 C C . LEU A 1 102 ? -6.339 9.151 6.499 1.00 89.94 102 LEU A C 1
ATOM 763 O O . LEU A 1 102 ? -7.123 9.520 7.367 1.00 89.94 102 LEU A O 1
ATOM 767 N N . ASP A 1 103 ? -5.660 10.015 5.747 1.00 90.75 103 ASP A N 1
ATOM 768 C CA . ASP A 1 103 ? -5.851 11.458 5.869 1.00 90.75 103 ASP A CA 1
ATOM 769 C C . ASP A 1 103 ? -7.251 11.879 5.406 1.00 90.75 103 ASP A C 1
ATOM 771 O O . ASP A 1 103 ? -7.915 12.639 6.102 1.00 90.75 103 ASP A O 1
ATOM 775 N N . ALA A 1 104 ? -7.760 11.286 4.322 1.00 89.44 104 ALA A N 1
ATOM 776 C CA . ALA A 1 104 ? -9.146 11.460 3.883 1.00 89.44 104 ALA A CA 1
ATOM 777 C C . ALA A 1 104 ? -10.170 10.927 4.901 1.00 89.44 104 ALA A C 1
ATOM 779 O O . ALA A 1 104 ? -11.286 11.437 4.985 1.00 89.44 104 ALA A 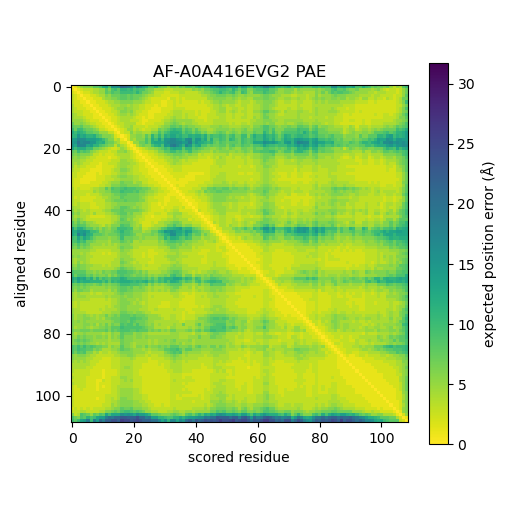O 1
ATOM 780 N N . ALA A 1 105 ? -9.791 9.917 5.685 1.00 88.81 105 ALA A N 1
ATOM 781 C CA . ALA A 1 105 ? -10.599 9.400 6.779 1.00 88.81 105 ALA A CA 1
ATOM 782 C C . ALA A 1 105 ? -10.525 10.251 8.047 1.00 88.81 105 ALA A C 1
ATOM 784 O O . ALA A 1 105 ? -11.354 10.065 8.937 1.00 88.81 105 ALA A O 1
ATOM 785 N N . LYS A 1 106 ? -9.563 11.177 8.181 1.00 89.75 106 LYS A N 1
ATOM 786 C CA . LYS A 1 106 ? -9.524 12.053 9.355 1.00 89.75 106 LYS A CA 1
ATOM 787 C C . LYS A 1 106 ? -10.757 12.930 9.373 1.00 89.75 106 LYS A C 1
ATOM 789 O O . LYS A 1 106 ? -11.021 13.710 8.460 1.00 89.75 106 LYS A O 1
ATOM 794 N N . VAL A 1 107 ? -11.455 12.873 10.496 1.00 81.75 107 VAL A N 1
ATOM 795 C CA . VAL A 1 107 ? -12.520 13.820 10.785 1.00 81.75 107 VAL A CA 1
ATOM 796 C C . VAL A 1 107 ? -11.844 15.111 11.239 1.00 81.75 107 VAL A C 1
ATOM 798 O 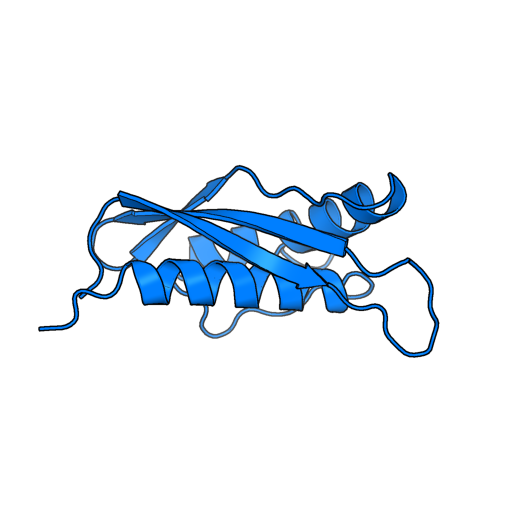O . VAL A 1 107 ? -11.386 15.209 12.378 1.00 81.75 107 VAL A O 1
ATOM 801 N N . THR A 1 108 ? -11.699 16.080 10.335 1.00 64.44 108 THR A N 1
ATOM 802 C CA . THR A 1 108 ? -11.277 17.435 10.714 1.00 64.44 108 THR A CA 1
ATOM 803 C C . THR A 1 108 ? -12.404 18.043 11.543 1.00 64.44 108 THR A C 1
ATOM 805 O O . THR A 1 108 ? -13.499 18.263 11.024 1.00 64.44 108 THR A O 1
ATOM 808 N N . GLN A 1 109 ? -12.157 18.213 12.841 1.00 45.88 109 GLN A N 1
ATOM 809 C CA . GLN A 1 109 ? -13.096 18.814 13.788 1.00 45.88 109 GLN A CA 1
ATOM 810 C C . GLN A 1 109 ? -13.070 20.341 13.695 1.00 45.88 109 GLN A C 1
AT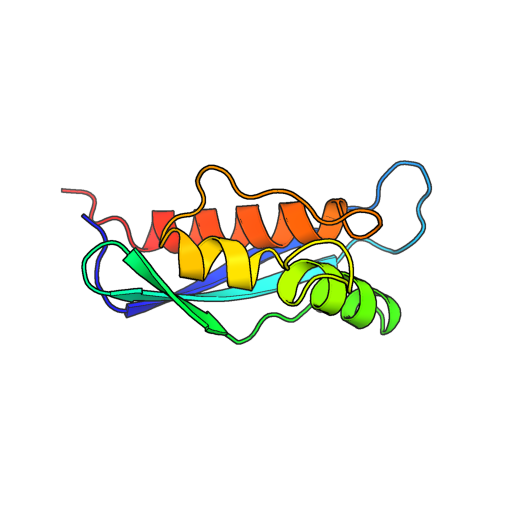OM 812 O O . GLN A 1 109 ? -11.965 20.895 13.489 1.00 45.88 109 GLN A O 1
#

Mean predicted aligned error: 4.79 Å